Protein AF-A0A0D7AG22-F1 (afdb_monomer_lite)

pLDDT: mean 72.9, std 19.53, range [36.19, 94.88]

Secondary structure (DSSP, 8-state):
-PPPPTTTTSPPPPPPSTTSHHHHHHHHHHHHHHS-SS-EEEEEE-GGGTTS-GGG--EEEEEEE---S-HHHHHHHHHTSHHHHTT-S-SSS--------SS---

Organism: NCBI:txid1128425

Radius of gyration: 21.07 Å; chains: 1; bounding box: 54×28×64 Å

InterPro domains:
  IPR011008 Dimeric alpha-beta barrel [SSF54909] (57-93)

Foldseek 3Di:
DDDDDPPPPDDPDDPPPVPCVVVVVLVVVLQPVQAPPFKDKDFDFDPVCPPPDPVRTHGPGMDMDHDDPDLVVVVVSVCVRPCNVVVVDDPVPDDGDDDDDPDDDD

Sequence (106 aa):
MVAPSRWSRLPPPPPPRTRRSAAHFRSLFCLAFLARSTGVGGMMVTPETMMCEPTDRVPVGSTLIVEAASIEEVKEKIAEDVYWQSGVWDKEKMVILPIFLATQLP

Structure (mmCIF, N/CA/C/O backbone):
data_AF-A0A0D7AG22-F1
#
_entry.id   AF-A0A0D7AG22-F1
#
loop_
_atom_site.group_PDB
_atom_site.id
_atom_site.type_symbol
_atom_site.label_atom_id
_atom_site.label_alt_id
_atom_site.label_comp_id
_atom_site.label_asym_id
_atom_site.label_entity_id
_atom_site.label_seq_id
_atom_site.pdbx_PDB_ins_code
_atom_site.Cartn_x
_atom_site.Cartn_y
_atom_site.Cartn_z
_atom_site.occupancy
_atom_site.B_iso_or_equiv
_atom_site.auth_seq_id
_atom_site.auth_comp_id
_atom_site.auth_asym_id
_atom_site.auth_atom_id
_atom_site.pdbx_PDB_model_num
ATOM 1 N N . MET A 1 1 ? 42.784 14.683 -50.356 1.00 41.03 1 MET A N 1
ATOM 2 C CA . MET A 1 1 ? 41.345 14.969 -50.179 1.00 41.03 1 MET A CA 1
ATOM 3 C C . MET A 1 1 ? 40.681 13.644 -49.806 1.00 41.03 1 MET A C 1
ATOM 5 O O . MET A 1 1 ? 40.448 12.826 -50.681 1.00 41.03 1 MET A O 1
ATOM 9 N N . VAL A 1 2 ? 40.567 13.345 -48.507 1.00 47.91 2 VAL A N 1
ATOM 10 C CA . VAL A 1 2 ? 40.086 12.043 -48.000 1.00 47.91 2 VAL A CA 1
ATOM 11 C C . VAL A 1 2 ? 38.598 12.181 -47.692 1.00 47.91 2 VAL A C 1
ATOM 13 O O . VAL A 1 2 ? 38.213 13.072 -46.938 1.00 47.91 2 VAL A O 1
ATOM 16 N N . ALA A 1 3 ? 37.759 11.348 -48.308 1.00 45.88 3 ALA A N 1
ATOM 17 C CA . ALA A 1 3 ? 36.322 11.341 -48.053 1.00 45.88 3 ALA A CA 1
ATOM 18 C C . ALA A 1 3 ? 36.040 10.904 -46.599 1.00 45.88 3 ALA A C 1
ATOM 20 O O . ALA A 1 3 ? 36.635 9.922 -46.146 1.00 45.88 3 ALA A O 1
ATOM 21 N N . PRO A 1 4 ? 35.151 11.586 -45.854 1.00 45.34 4 PRO A N 1
ATOM 22 C CA . PRO A 1 4 ? 34.841 11.187 -44.491 1.00 45.34 4 PRO A CA 1
ATOM 23 C C . PRO A 1 4 ? 34.031 9.886 -44.489 1.00 45.34 4 PRO A C 1
ATOM 25 O O . PRO A 1 4 ? 33.112 9.681 -45.286 1.00 45.34 4 PRO A O 1
ATOM 28 N N . SER A 1 5 ? 34.419 8.986 -43.591 1.00 52.91 5 SER A N 1
ATOM 29 C CA . SER A 1 5 ? 33.857 7.653 -43.434 1.00 52.91 5 SER A CA 1
ATOM 30 C C . SER A 1 5 ? 32.376 7.701 -43.035 1.00 52.91 5 SER A C 1
ATOM 32 O O . SER A 1 5 ? 31.914 8.581 -42.314 1.00 52.91 5 SER A O 1
ATOM 34 N N . ARG A 1 6 ? 31.614 6.705 -43.504 1.00 48.28 6 ARG A N 1
ATOM 35 C CA . ARG A 1 6 ? 30.148 6.536 -43.381 1.00 48.28 6 ARG A CA 1
ATOM 36 C C . ARG A 1 6 ? 29.594 6.548 -41.938 1.00 48.28 6 ARG A C 1
ATOM 38 O O . ARG A 1 6 ? 28.384 6.478 -41.754 1.00 48.28 6 ARG A O 1
ATOM 45 N N . TRP A 1 7 ? 30.459 6.662 -40.934 1.00 44.12 7 TRP A N 1
ATOM 46 C CA . TRP A 1 7 ? 30.159 6.603 -39.503 1.00 44.12 7 TRP A CA 1
ATOM 47 C C . TRP A 1 7 ? 29.753 7.951 -38.883 1.00 44.12 7 TRP A C 1
ATOM 49 O O . TRP A 1 7 ? 29.294 7.981 -37.747 1.00 44.12 7 TRP A O 1
ATOM 59 N N . SER A 1 8 ? 29.833 9.063 -39.623 1.00 47.50 8 SER A N 1
ATOM 60 C CA . SER A 1 8 ? 29.480 10.411 -39.130 1.00 47.50 8 SER A CA 1
ATOM 61 C C . SER A 1 8 ? 27.970 10.718 -39.080 1.00 47.50 8 SER A C 1
ATOM 63 O O . SER A 1 8 ? 27.593 11.865 -38.859 1.00 47.50 8 SER A O 1
ATOM 65 N N . ARG A 1 9 ? 27.094 9.732 -39.331 1.00 50.72 9 ARG A N 1
ATOM 66 C CA . ARG A 1 9 ? 25.623 9.894 -39.374 1.00 50.72 9 ARG A CA 1
ATOM 67 C C . ARG A 1 9 ? 24.868 8.953 -38.433 1.00 50.72 9 ARG A C 1
ATOM 69 O O . ARG A 1 9 ? 23.732 8.586 -38.721 1.00 50.72 9 ARG A O 1
ATOM 76 N N . LEU A 1 10 ? 25.475 8.523 -37.333 1.00 50.38 10 LEU A N 1
ATOM 77 C CA . LEU A 1 10 ? 24.666 7.945 -36.264 1.00 50.38 10 LEU A CA 1
ATOM 78 C C . LEU A 1 10 ? 24.000 9.102 -35.506 1.00 50.38 10 LEU A C 1
ATOM 80 O O . LEU A 1 10 ? 24.692 10.072 -35.185 1.00 50.38 10 LEU A O 1
ATOM 84 N N . PRO A 1 11 ? 22.675 9.055 -35.261 1.00 51.97 11 PRO A N 1
ATOM 85 C CA . PRO A 1 11 ? 22.049 10.022 -34.372 1.00 51.97 11 PRO A CA 1
ATOM 86 C C . PRO A 1 11 ? 22.779 9.980 -33.022 1.00 51.97 11 PRO A C 1
ATOM 88 O O . PRO A 1 11 ? 23.266 8.910 -32.636 1.00 51.97 11 PRO A O 1
ATOM 91 N N . PRO A 1 12 ? 22.897 11.120 -32.317 1.00 60.69 12 PRO A N 1
ATOM 92 C CA . PRO A 1 12 ? 23.536 11.131 -31.009 1.00 60.69 12 PRO A CA 1
ATOM 93 C C . PRO A 1 12 ? 22.893 10.053 -30.125 1.00 60.69 12 PRO A C 1
ATOM 95 O O . PRO A 1 12 ? 21.679 9.832 -30.240 1.00 60.69 12 PRO A O 1
ATOM 98 N N . PRO A 1 13 ? 23.672 9.364 -29.267 1.00 55.59 13 PRO A N 1
ATOM 99 C CA . PRO A 1 13 ? 23.091 8.432 -28.314 1.00 55.59 13 PRO A CA 1
ATOM 100 C C . PRO A 1 13 ? 21.976 9.160 -27.554 1.00 55.59 13 PRO A C 1
ATOM 102 O O . PRO A 1 13 ? 22.125 10.356 -27.268 1.00 55.59 13 PRO A O 1
ATOM 105 N N . PRO A 1 14 ? 20.843 8.489 -27.265 1.00 52.00 14 PRO A N 1
ATOM 106 C CA . PRO A 1 14 ? 19.780 9.118 -26.501 1.00 52.00 14 PRO A CA 1
ATOM 107 C C . PRO A 1 14 ? 20.396 9.714 -25.230 1.00 52.00 14 PRO A C 1
ATOM 109 O O . PRO A 1 14 ? 21.300 9.093 -24.656 1.00 52.00 14 PRO A O 1
ATOM 112 N N . PRO A 1 15 ? 19.961 10.914 -24.802 1.00 48.31 15 PRO A N 1
ATOM 113 C CA . PRO A 1 15 ? 20.491 11.514 -23.588 1.00 48.31 15 PRO A CA 1
ATOM 114 C C . PRO A 1 15 ? 20.416 10.481 -22.457 1.00 48.31 15 PRO A C 1
ATOM 116 O O . PRO A 1 15 ? 19.452 9.699 -22.431 1.00 48.31 15 PRO A O 1
ATOM 119 N N . PRO A 1 16 ? 21.402 10.444 -21.536 1.00 46.59 16 PRO A N 1
ATOM 120 C CA . PRO A 1 16 ? 21.326 9.563 -20.383 1.00 46.59 16 PRO A CA 1
ATOM 121 C C . PRO A 1 16 ? 19.939 9.722 -19.765 1.00 46.59 16 PRO A C 1
ATOM 123 O O . PRO A 1 16 ? 19.399 10.830 -19.697 1.00 46.59 16 PRO A O 1
ATOM 126 N N . ARG A 1 17 ? 19.320 8.598 -19.400 1.00 49.00 17 ARG A N 1
ATOM 127 C CA . ARG A 1 17 ? 17.932 8.488 -18.922 1.00 49.00 17 ARG A CA 1
ATOM 128 C C . ARG A 1 17 ? 17.740 9.161 -17.543 1.00 49.00 17 ARG A C 1
ATOM 130 O O . ARG A 1 17 ? 17.000 8.680 -16.702 1.00 49.00 17 ARG A O 1
ATOM 137 N N . THR A 1 18 ? 18.382 10.295 -17.288 1.00 40.66 18 THR A N 1
ATOM 138 C CA . THR A 1 18 ? 18.457 11.029 -16.019 1.00 40.66 18 THR A CA 1
ATOM 139 C C . THR A 1 18 ? 17.331 12.048 -15.828 1.00 40.66 18 THR A C 1
ATOM 141 O O . THR A 1 18 ? 17.371 12.845 -14.899 1.00 40.66 18 THR A O 1
ATOM 144 N N . ARG A 1 19 ? 16.272 12.006 -16.652 1.00 36.19 19 ARG A N 1
ATOM 145 C CA . ARG A 1 19 ? 15.032 12.786 -16.436 1.00 36.19 19 ARG A CA 1
ATOM 146 C C . ARG A 1 19 ? 13.835 11.977 -15.929 1.00 36.19 19 ARG A C 1
ATOM 148 O O . ARG A 1 19 ? 12.771 12.549 -15.724 1.00 36.19 19 ARG A O 1
ATOM 155 N N . ARG A 1 20 ? 13.996 10.671 -15.680 1.00 38.78 20 ARG A N 1
ATOM 156 C CA . ARG A 1 20 ? 12.993 9.838 -14.978 1.00 38.78 20 ARG A CA 1
ATOM 157 C C . ARG A 1 20 ? 13.431 9.389 -13.579 1.00 38.78 20 ARG A C 1
ATOM 159 O O . ARG A 1 20 ? 12.665 8.738 -12.882 1.00 38.78 20 ARG A O 1
ATOM 166 N N . SER A 1 21 ? 14.609 9.804 -13.126 1.00 39.84 21 SER A N 1
ATOM 167 C CA . SER A 1 21 ? 15.109 9.574 -11.763 1.00 39.84 21 SER A CA 1
ATOM 168 C C . SER A 1 21 ? 14.349 10.383 -10.698 1.00 39.84 21 SER A C 1
ATOM 170 O O . SER A 1 21 ? 14.239 9.942 -9.560 1.00 39.84 21 SER A O 1
ATOM 172 N N . ALA A 1 22 ? 13.728 11.514 -11.061 1.00 37.94 22 ALA A N 1
ATOM 173 C CA . ALA A 1 22 ? 12.907 12.300 -10.132 1.00 37.94 22 ALA A CA 1
ATOM 174 C C . ALA A 1 22 ? 11.548 11.649 -9.807 1.00 37.94 22 ALA A C 1
ATOM 176 O O . ALA A 1 22 ? 11.008 11.864 -8.727 1.00 37.94 22 ALA A O 1
ATOM 177 N N . ALA A 1 23 ? 10.996 10.834 -10.714 1.00 44.94 23 ALA A N 1
ATOM 178 C CA . ALA A 1 23 ? 9.773 10.074 -10.444 1.00 44.94 23 ALA A CA 1
ATOM 179 C C . ALA A 1 23 ? 10.054 8.882 -9.513 1.00 44.94 23 ALA A C 1
ATOM 181 O O . ALA A 1 23 ? 9.262 8.609 -8.616 1.00 44.94 23 ALA A O 1
ATOM 182 N N . HIS A 1 24 ? 11.221 8.246 -9.677 1.00 41.94 24 HIS A N 1
ATOM 183 C CA . HIS A 1 24 ? 11.673 7.118 -8.860 1.00 41.94 24 HIS A CA 1
ATOM 184 C C . HIS A 1 24 ? 11.880 7.515 -7.384 1.00 41.94 24 HIS A C 1
ATOM 186 O O . HIS A 1 24 ? 11.494 6.776 -6.487 1.00 41.94 24 HIS A O 1
ATOM 192 N N . PHE A 1 25 ? 12.381 8.730 -7.117 1.00 40.19 25 PHE A N 1
ATOM 193 C CA . PHE A 1 25 ? 12.537 9.252 -5.749 1.00 40.19 25 PHE A CA 1
ATOM 194 C C . PHE A 1 25 ? 11.239 9.815 -5.138 1.00 40.19 25 PHE A C 1
ATOM 196 O O . PHE A 1 25 ? 11.122 9.920 -3.920 1.00 40.19 25 PHE A O 1
ATOM 203 N N . ARG A 1 26 ? 10.234 10.153 -5.959 1.00 46.78 26 ARG A N 1
ATOM 204 C CA . ARG A 1 26 ? 8.927 10.642 -5.480 1.00 46.78 26 ARG A CA 1
ATOM 205 C C . ARG A 1 26 ? 8.027 9.527 -4.945 1.00 46.78 26 ARG A C 1
ATOM 207 O O . ARG A 1 26 ? 7.209 9.801 -4.075 1.00 46.78 26 ARG A O 1
ATOM 214 N N . SER A 1 27 ? 8.226 8.280 -5.381 1.00 45.44 27 SER A N 1
ATOM 215 C CA . SER A 1 27 ? 7.444 7.133 -4.890 1.00 45.44 27 SER A CA 1
ATOM 216 C C . SER A 1 27 ? 7.741 6.813 -3.427 1.00 45.44 27 SER A C 1
ATOM 218 O O . SER A 1 27 ? 6.845 6.417 -2.689 1.00 45.44 27 SER A O 1
ATOM 220 N N . LEU A 1 28 ? 8.982 7.043 -2.991 1.00 49.78 28 LEU A N 1
ATOM 221 C CA . LEU A 1 28 ? 9.392 6.904 -1.592 1.00 49.78 28 LEU A CA 1
ATOM 222 C C . LEU A 1 28 ? 8.760 7.976 -0.687 1.00 49.78 28 LEU A C 1
ATOM 224 O O . LEU A 1 28 ? 8.593 7.746 0.506 1.00 49.78 28 LEU A O 1
ATOM 228 N N . PHE A 1 29 ? 8.369 9.126 -1.248 1.00 46.59 29 PHE A N 1
ATOM 229 C CA . PHE A 1 29 ? 7.811 10.242 -0.482 1.00 46.59 29 PHE A CA 1
ATOM 230 C C . PHE A 1 29 ? 6.340 10.018 -0.090 1.00 46.59 29 PHE A C 1
ATOM 232 O O . PHE A 1 29 ? 5.958 10.368 1.019 1.00 46.59 29 PHE A O 1
ATOM 239 N N . CYS A 1 30 ? 5.542 9.359 -0.940 1.00 50.31 30 CYS A N 1
ATOM 240 C CA . CYS A 1 30 ? 4.186 8.886 -0.602 1.00 50.31 30 CYS A CA 1
ATOM 241 C C . CYS A 1 30 ? 4.220 7.882 0.570 1.00 50.31 30 CYS A C 1
ATOM 243 O O . CYS A 1 30 ? 3.511 8.032 1.566 1.00 50.31 30 CYS A O 1
ATOM 2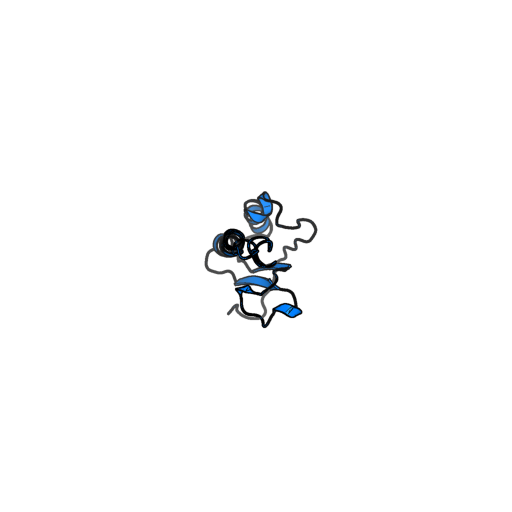45 N N . LEU A 1 31 ? 5.133 6.907 0.480 1.00 52.97 31 LEU A N 1
ATOM 246 C CA . LEU A 1 31 ? 5.374 5.888 1.505 1.00 52.97 31 LEU A CA 1
ATOM 247 C C . LEU A 1 31 ? 5.749 6.499 2.860 1.00 52.97 31 LEU A C 1
ATOM 249 O O . LEU A 1 31 ? 5.176 6.128 3.880 1.00 52.97 31 LEU A O 1
ATOM 253 N N . ALA A 1 32 ? 6.672 7.461 2.863 1.00 52.66 32 ALA A N 1
ATOM 254 C CA . ALA A 1 32 ? 7.140 8.112 4.084 1.00 52.66 32 ALA A CA 1
ATOM 255 C C . ALA A 1 32 ? 6.123 9.094 4.695 1.00 52.66 32 ALA A C 1
ATOM 257 O O . ALA A 1 32 ? 6.187 9.361 5.892 1.00 52.66 32 ALA A O 1
ATOM 258 N N . PHE A 1 33 ? 5.203 9.647 3.896 1.00 49.09 33 PHE A N 1
ATOM 259 C CA . PHE A 1 33 ? 4.230 10.637 4.365 1.00 49.09 33 PHE A CA 1
ATOM 260 C C . PHE A 1 33 ? 2.969 9.993 4.964 1.00 49.09 33 PHE A C 1
ATOM 262 O O . PHE A 1 33 ? 2.453 10.478 5.970 1.00 49.09 33 PHE A O 1
ATOM 269 N N . LEU A 1 34 ? 2.500 8.874 4.397 1.00 51.75 34 LEU A N 1
ATOM 270 C CA . LEU A 1 34 ? 1.351 8.125 4.929 1.00 51.75 34 LEU A CA 1
ATOM 271 C C . LEU A 1 34 ? 1.728 7.258 6.135 1.00 51.75 34 LEU A C 1
ATOM 273 O O . LEU A 1 34 ? 0.963 7.166 7.098 1.00 51.75 34 LEU A O 1
ATOM 277 N N . ALA A 1 35 ? 2.918 6.654 6.116 1.00 52.31 35 ALA A N 1
ATOM 278 C CA . ALA A 1 35 ? 3.462 5.945 7.261 1.00 52.31 35 ALA A CA 1
ATOM 279 C C . ALA A 1 35 ? 4.047 6.965 8.239 1.00 52.31 35 ALA A C 1
ATOM 281 O O . ALA A 1 35 ? 5.243 7.248 8.239 1.00 52.31 35 ALA A O 1
ATOM 282 N N . ARG A 1 36 ? 3.203 7.527 9.104 1.00 51.72 36 ARG A N 1
ATOM 283 C CA . ARG A 1 36 ? 3.662 8.247 10.292 1.00 51.72 36 ARG A CA 1
ATOM 284 C C . ARG A 1 36 ? 4.421 7.251 11.187 1.00 51.72 36 ARG A C 1
ATOM 286 O O . ARG A 1 36 ? 3.847 6.636 12.070 1.00 51.72 36 ARG A O 1
ATOM 293 N N . SER A 1 37 ? 5.704 7.038 10.899 1.00 52.81 37 SER A N 1
ATOM 294 C CA . SER A 1 37 ? 6.705 6.234 11.626 1.00 52.81 37 SER A CA 1
ATOM 295 C C . SER A 1 37 ? 6.427 4.748 11.940 1.00 52.81 37 SER A C 1
ATOM 297 O O . SER A 1 37 ? 7.365 4.085 12.368 1.00 52.81 37 SER A O 1
ATOM 299 N N . THR A 1 38 ? 5.227 4.191 11.731 1.00 52.41 38 THR A N 1
ATOM 300 C CA . THR A 1 38 ? 4.890 2.808 12.162 1.00 52.41 38 THR A CA 1
ATOM 301 C C . THR A 1 38 ? 4.365 1.882 11.057 1.00 52.41 38 THR A C 1
ATOM 303 O O . THR A 1 38 ? 3.981 0.749 11.335 1.00 52.41 38 THR A O 1
ATOM 306 N N . GLY A 1 39 ? 4.345 2.332 9.800 1.00 64.69 39 GLY A N 1
ATOM 307 C CA . GLY A 1 39 ? 3.820 1.545 8.680 1.00 64.69 39 GLY A CA 1
ATOM 308 C C . GLY A 1 39 ? 4.887 0.768 7.907 1.00 64.69 39 GLY A C 1
ATOM 309 O O . GLY A 1 39 ? 5.995 1.263 7.703 1.00 64.69 39 GLY A O 1
ATOM 310 N N . VAL A 1 40 ? 4.528 -0.418 7.409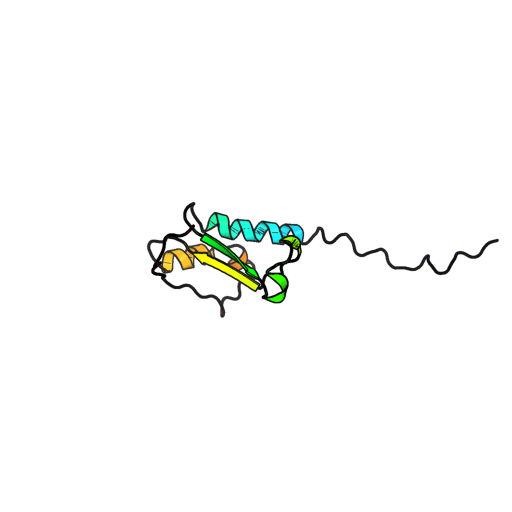 1.00 81.69 40 VAL A N 1
ATOM 311 C CA . VAL A 1 40 ? 5.312 -1.137 6.392 1.00 81.69 40 VAL A CA 1
ATOM 312 C C . VAL A 1 40 ? 4.780 -0.762 5.025 1.00 81.69 40 VAL A C 1
ATOM 314 O O . VAL A 1 40 ? 3.573 -0.762 4.792 1.00 81.69 40 VAL A O 1
ATOM 317 N N . GLY A 1 41 ? 5.672 -0.498 4.082 1.00 83.50 41 GLY A N 1
ATOM 318 C CA . GLY A 1 41 ? 5.255 -0.324 2.709 1.00 83.50 41 GLY A CA 1
ATOM 319 C C . GLY A 1 41 ? 6.350 -0.634 1.713 1.00 83.50 41 GLY A C 1
ATOM 320 O O . GLY A 1 41 ? 7.536 -0.657 2.040 1.00 83.50 41 GLY A O 1
ATOM 321 N N . GLY A 1 42 ? 5.934 -0.903 0.483 1.00 84.56 42 GLY A N 1
ATOM 322 C CA . GLY A 1 42 ? 6.844 -1.333 -0.561 1.00 84.56 42 GLY A CA 1
ATOM 323 C C . GLY A 1 42 ? 6.285 -1.157 -1.960 1.00 84.56 42 GLY A C 1
ATOM 324 O O . GLY A 1 42 ? 5.088 -0.958 -2.172 1.00 84.56 42 GLY A O 1
ATOM 325 N N . MET A 1 43 ? 7.200 -1.243 -2.918 1.00 86.12 43 MET A N 1
ATOM 326 C CA . MET A 1 43 ? 6.907 -1.267 -4.342 1.00 86.12 43 MET A CA 1
ATOM 327 C C . MET A 1 43 ? 6.647 -2.710 -4.771 1.00 86.12 43 MET A C 1
ATOM 329 O O . MET A 1 43 ? 7.501 -3.578 -4.589 1.00 86.12 43 MET A O 1
ATOM 333 N N . MET A 1 44 ? 5.484 -2.956 -5.362 1.00 88.88 44 MET A N 1
ATOM 334 C CA . MET A 1 44 ? 5.202 -4.207 -6.054 1.00 88.88 44 MET A CA 1
ATOM 335 C C . MET A 1 44 ? 5.899 -4.181 -7.411 1.00 88.88 44 MET A C 1
ATOM 337 O O . MET A 1 44 ? 5.847 -3.178 -8.128 1.00 88.88 44 MET A O 1
ATOM 341 N N . VAL A 1 45 ? 6.539 -5.287 -7.770 1.00 90.44 45 VAL A N 1
ATOM 342 C CA . VAL A 1 45 ? 7.310 -5.426 -9.010 1.00 90.44 45 VAL A CA 1
ATOM 343 C C . VAL A 1 45 ? 6.816 -6.621 -9.808 1.00 90.44 45 VAL A C 1
ATOM 345 O O . VAL A 1 45 ? 6.147 -7.500 -9.261 1.00 90.44 45 VAL A O 1
ATOM 348 N N . THR A 1 46 ? 7.124 -6.658 -11.102 1.00 90.69 46 THR A N 1
ATOM 349 C CA . THR A 1 46 ? 6.782 -7.831 -11.907 1.00 90.69 46 THR A CA 1
ATOM 350 C C . THR A 1 46 ? 7.610 -9.054 -11.475 1.00 90.69 46 THR A C 1
ATOM 352 O O . THR A 1 46 ? 8.755 -8.890 -11.031 1.00 90.69 46 THR A O 1
ATOM 355 N N . PRO A 1 47 ? 7.088 -10.287 -11.624 1.00 93.38 47 PRO A N 1
ATOM 356 C CA . PRO A 1 47 ? 7.819 -11.501 -11.253 1.00 93.38 47 PRO A CA 1
ATOM 357 C C . PRO A 1 47 ? 9.181 -11.636 -11.946 1.00 93.38 47 PRO A C 1
ATOM 359 O O . PRO A 1 47 ? 10.134 -12.133 -11.353 1.00 93.38 47 PRO A O 1
ATOM 362 N N . GLU A 1 48 ? 9.303 -11.149 -13.182 1.00 94.75 48 GLU A N 1
ATOM 363 C CA . GLU A 1 48 ? 10.527 -11.243 -13.985 1.00 94.75 48 GLU A CA 1
ATOM 364 C C . GLU A 1 48 ? 11.652 -10.364 -13.434 1.00 94.75 48 GLU A C 1
ATOM 366 O O . GLU A 1 48 ? 12.823 -10.630 -13.694 1.00 94.75 48 GLU A O 1
ATOM 371 N N . THR A 1 49 ? 11.307 -9.318 -12.678 1.00 90.44 49 THR A N 1
ATOM 372 C CA . THR A 1 49 ? 12.271 -8.320 -12.199 1.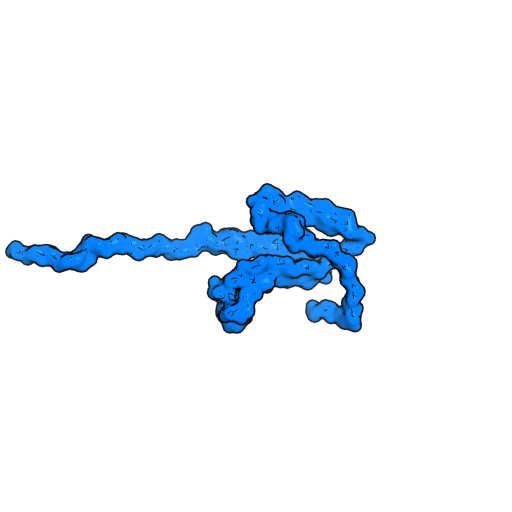00 90.44 49 THR A CA 1
ATOM 373 C C . THR A 1 49 ? 12.489 -8.356 -10.689 1.00 90.44 49 THR A C 1
ATOM 375 O O . THR A 1 49 ? 13.236 -7.539 -10.157 1.00 90.44 49 THR A O 1
ATOM 378 N N . MET A 1 50 ? 11.904 -9.328 -9.977 1.00 89.44 50 MET A N 1
ATOM 379 C CA . MET A 1 50 ? 11.973 -9.399 -8.511 1.00 89.44 50 MET A CA 1
ATOM 380 C C . MET A 1 50 ? 13.403 -9.543 -7.960 1.00 89.44 50 MET A C 1
ATOM 382 O O . MET A 1 50 ? 13.715 -8.978 -6.913 1.00 89.44 50 MET A O 1
ATOM 386 N N . MET A 1 51 ? 14.275 -10.257 -8.682 1.00 91.50 51 MET A N 1
ATOM 387 C CA . MET A 1 51 ? 15.673 -10.494 -8.288 1.00 91.50 51 MET A CA 1
ATOM 388 C C . MET A 1 51 ? 16.652 -9.498 -8.920 1.00 91.50 51 MET A C 1
ATOM 390 O O . MET A 1 51 ? 17.852 -9.586 -8.675 1.00 91.50 51 MET A O 1
ATOM 394 N N . CYS A 1 52 ? 16.164 -8.570 -9.747 1.00 89.56 52 CYS A N 1
ATOM 395 C CA . CYS A 1 52 ? 17.007 -7.553 -10.358 1.00 89.56 52 CYS A CA 1
ATOM 396 C C . CYS A 1 52 ? 17.457 -6.515 -9.324 1.00 89.56 52 CYS A C 1
ATOM 398 O O . CYS A 1 52 ? 16.807 -6.294 -8.287 1.00 89.56 52 CYS A O 1
ATOM 400 N N . GLU A 1 53 ? 18.550 -5.832 -9.660 1.00 87.50 53 GLU A N 1
ATOM 401 C CA . GLU A 1 53 ? 19.002 -4.650 -8.937 1.00 87.50 53 GLU A CA 1
ATOM 402 C C . GLU A 1 53 ? 17.866 -3.619 -8.838 1.00 87.50 53 GLU A C 1
ATOM 404 O O . GLU A 1 53 ? 17.064 -3.503 -9.771 1.00 87.50 53 GLU A O 1
ATOM 409 N N . PRO A 1 54 ? 17.763 -2.851 -7.736 1.00 80.94 54 PRO A N 1
ATOM 410 C CA . PRO A 1 54 ? 16.645 -1.935 -7.503 1.00 80.94 54 PRO A CA 1
ATOM 411 C C . PRO A 1 54 ? 16.342 -0.980 -8.666 1.00 80.94 54 PRO A C 1
ATOM 413 O O . PRO A 1 54 ? 15.181 -0.652 -8.903 1.00 80.94 54 PRO A O 1
ATOM 416 N N . THR A 1 55 ? 17.368 -0.565 -9.412 1.00 83.31 55 THR A N 1
ATOM 417 C CA . THR A 1 55 ? 17.251 0.334 -10.570 1.00 83.31 55 THR A CA 1
ATOM 418 C C . THR A 1 55 ? 16.600 -0.302 -11.793 1.00 83.31 55 THR A C 1
ATOM 420 O O . THR A 1 55 ? 16.053 0.422 -12.624 1.00 83.31 55 THR A O 1
ATOM 423 N N . ASP A 1 56 ? 16.647 -1.630 -11.897 1.00 86.38 56 ASP A N 1
ATOM 424 C CA . ASP A 1 56 ? 16.151 -2.398 -13.043 1.00 86.38 56 ASP A CA 1
ATOM 425 C C . ASP A 1 56 ? 14.791 -3.055 -12.767 1.00 86.38 56 ASP A C 1
ATOM 427 O O . ASP A 1 56 ? 14.198 -3.675 -13.653 1.00 86.38 56 ASP A O 1
ATOM 431 N N . ARG A 1 57 ? 14.261 -2.900 -11.549 1.00 84.94 57 ARG A N 1
ATOM 432 C CA . ARG A 1 57 ? 12.933 -3.399 -11.184 1.00 84.94 57 ARG A CA 1
ATOM 433 C C . ARG A 1 57 ? 11.840 -2.628 -11.907 1.00 84.94 57 ARG A C 1
ATOM 435 O O . ARG A 1 57 ? 11.848 -1.396 -11.947 1.00 84.94 57 ARG A O 1
ATOM 442 N N . VAL A 1 58 ? 10.851 -3.353 -12.422 1.00 86.12 58 VAL A N 1
ATOM 443 C CA . VAL A 1 58 ? 9.692 -2.753 -13.088 1.00 86.12 58 VAL A CA 1
ATOM 444 C C . VAL A 1 58 ? 8.543 -2.636 -12.082 1.00 86.12 58 VAL A C 1
ATOM 446 O O . VAL A 1 58 ? 8.013 -3.666 -11.662 1.00 86.12 58 VAL A O 1
ATOM 449 N N . PRO A 1 59 ? 8.143 -1.413 -11.678 1.00 85.44 59 PRO A N 1
ATOM 450 C CA . PRO A 1 59 ? 7.047 -1.216 -10.736 1.00 85.44 59 PRO A CA 1
ATOM 451 C C . PRO A 1 59 ? 5.693 -1.531 -11.373 1.00 85.44 59 PRO A C 1
ATOM 453 O O . PRO A 1 59 ? 5.401 -1.066 -12.475 1.00 85.44 59 PRO A O 1
ATOM 456 N N . VAL A 1 60 ? 4.839 -2.245 -10.639 1.00 89.38 60 VAL A N 1
ATOM 457 C CA . VAL A 1 60 ? 3.425 -2.474 -10.999 1.00 89.38 60 VAL A CA 1
ATOM 458 C C . VAL A 1 60 ? 2.443 -1.845 -10.013 1.00 89.38 60 VAL A C 1
ATOM 460 O O . VAL A 1 60 ? 1.260 -1.733 -10.316 1.00 89.38 60 VAL A O 1
ATOM 463 N N . GLY A 1 61 ? 2.917 -1.408 -8.846 1.00 85.38 61 GLY A N 1
ATOM 464 C CA . GLY A 1 61 ? 2.101 -0.721 -7.853 1.00 85.38 61 GLY A CA 1
ATOM 465 C C . GLY A 1 61 ? 2.826 -0.567 -6.522 1.00 85.38 61 GLY A C 1
ATOM 466 O O . GLY A 1 61 ? 4.029 -0.813 -6.428 1.00 85.38 61 GLY A O 1
ATOM 467 N N . SER A 1 62 ? 2.073 -0.195 -5.491 1.00 85.56 62 SER A N 1
ATOM 468 C CA . SER A 1 62 ? 2.573 -0.038 -4.126 1.00 85.56 62 SER A CA 1
ATOM 469 C C . SER A 1 62 ? 1.635 -0.719 -3.138 1.00 85.56 62 SER A C 1
ATOM 471 O O . SER A 1 62 ? 0.427 -0.779 -3.360 1.00 85.56 62 SER A O 1
ATOM 473 N N . THR A 1 63 ? 2.192 -1.195 -2.031 1.00 88.25 63 THR A N 1
ATOM 474 C CA . THR A 1 63 ? 1.433 -1.727 -0.897 1.00 88.25 63 THR A CA 1
ATOM 475 C C . THR A 1 63 ? 1.833 -0.975 0.358 1.00 88.25 63 THR A C 1
ATOM 477 O O . THR A 1 63 ? 3.014 -0.700 0.570 1.00 88.25 63 THR A O 1
ATOM 480 N N . LEU A 1 64 ? 0.838 -0.644 1.175 1.00 86.88 64 LEU A N 1
ATOM 481 C CA . LEU A 1 64 ? 0.988 0.075 2.431 1.00 86.88 64 LEU A CA 1
ATOM 482 C C . LEU A 1 64 ? 0.184 -0.657 3.506 1.00 86.88 64 LEU A C 1
ATOM 484 O O . L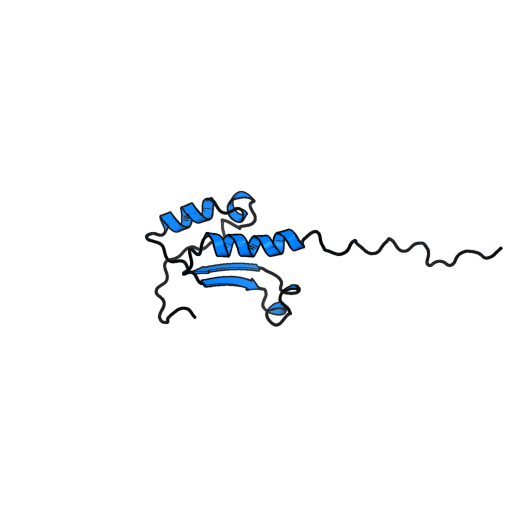EU A 1 64 ? -0.983 -0.980 3.296 1.00 86.88 64 LEU A O 1
ATOM 488 N N . ILE A 1 65 ? 0.810 -0.885 4.653 1.00 87.88 65 ILE A N 1
ATOM 489 C CA . ILE A 1 65 ? 0.170 -1.289 5.900 1.00 87.88 65 ILE A CA 1
ATOM 490 C C . ILE A 1 65 ? 0.374 -0.121 6.854 1.00 87.88 65 ILE A C 1
ATOM 492 O O . ILE A 1 65 ? 1.508 0.213 7.195 1.00 87.88 65 ILE A O 1
ATOM 496 N N . VAL A 1 66 ? -0.721 0.523 7.242 1.00 85.50 66 VAL A N 1
ATOM 497 C CA . VAL A 1 66 ? -0.705 1.723 8.080 1.00 85.50 66 VAL A CA 1
ATOM 498 C C . VAL A 1 66 ? -1.643 1.547 9.260 1.00 85.50 66 VAL A C 1
ATOM 500 O O . VAL A 1 66 ? -2.695 0.919 9.144 1.00 85.50 66 VAL A O 1
ATOM 503 N N . GLU A 1 67 ? -1.256 2.120 10.391 1.00 86.25 67 GLU A N 1
ATOM 504 C CA . GLU A 1 67 ? -2.131 2.260 11.544 1.00 86.25 67 GLU A CA 1
ATOM 505 C C . GLU A 1 67 ? -3.006 3.505 11.362 1.00 86.25 67 GLU A C 1
ATOM 507 O O . GLU A 1 67 ? -2.513 4.588 11.033 1.00 86.25 67 GLU A O 1
ATOM 512 N N . ALA A 1 68 ? -4.313 3.340 11.541 1.00 87.25 68 ALA A N 1
ATOM 513 C CA . ALA A 1 68 ? -5.296 4.409 11.434 1.00 87.25 68 ALA A CA 1
ATOM 514 C C . ALA A 1 68 ? -6.500 4.101 12.328 1.00 87.25 68 ALA A C 1
ATOM 516 O O . ALA A 1 68 ? -6.780 2.936 12.622 1.00 87.25 68 ALA A O 1
ATOM 517 N N . ALA A 1 69 ? -7.223 5.141 12.741 1.00 89.12 69 ALA A N 1
ATOM 518 C CA . ALA A 1 69 ? -8.406 4.989 13.584 1.00 89.12 69 ALA A CA 1
ATOM 519 C C . ALA A 1 69 ? -9.625 4.484 12.794 1.00 89.12 69 ALA A C 1
ATOM 521 O O . ALA A 1 69 ? -10.518 3.858 13.367 1.00 89.12 69 ALA A O 1
ATOM 522 N N . SER A 1 70 ? -9.676 4.750 11.485 1.00 91.69 70 SER A N 1
ATOM 523 C CA . SER A 1 70 ? -10.764 4.327 10.601 1.00 91.69 70 SER A CA 1
ATOM 524 C C . SER A 1 70 ? -10.317 4.180 9.143 1.00 91.69 70 SER A C 1
ATOM 526 O O . SER A 1 70 ? -9.245 4.641 8.745 1.00 91.69 70 SER A O 1
ATOM 528 N N . ILE A 1 71 ? -11.156 3.544 8.319 1.00 91.94 71 ILE A N 1
ATOM 529 C CA . ILE A 1 71 ? -10.900 3.427 6.876 1.00 91.94 71 ILE A CA 1
ATOM 530 C C . ILE A 1 71 ? -11.113 4.766 6.153 1.00 91.94 71 ILE A C 1
ATOM 532 O O . ILE A 1 71 ? -10.476 5.029 5.133 1.00 91.94 71 ILE A O 1
ATOM 536 N N . GLU A 1 72 ? -11.990 5.619 6.677 1.00 93.56 72 GLU A N 1
ATOM 537 C CA . GLU A 1 72 ? -12.258 6.964 6.168 1.00 93.56 72 GLU A CA 1
ATOM 538 C C . GLU A 1 72 ? -11.012 7.843 6.282 1.00 93.56 72 GLU A C 1
ATOM 540 O O . GLU A 1 72 ? -10.620 8.456 5.292 1.00 93.56 72 GLU A O 1
ATOM 545 N N . GLU A 1 73 ? -10.323 7.807 7.429 1.00 89.38 73 GLU A N 1
ATOM 546 C CA . GLU A 1 73 ? -9.066 8.538 7.637 1.00 89.38 73 GLU A CA 1
ATOM 547 C C . GLU A 1 73 ? -8.014 8.148 6.586 1.00 89.38 73 GLU A C 1
ATOM 549 O O . GLU A 1 73 ? -7.324 8.995 6.018 1.00 89.38 73 GLU A O 1
ATOM 554 N N . VAL A 1 74 ? -7.906 6.849 6.290 1.00 88.88 74 VAL A N 1
ATOM 555 C CA . VAL A 1 74 ? -6.968 6.334 5.285 1.00 88.88 74 VAL A CA 1
ATOM 556 C C . VAL A 1 74 ? -7.333 6.833 3.885 1.00 88.88 74 VAL A C 1
ATOM 558 O O . VAL A 1 74 ? -6.448 7.244 3.135 1.00 88.88 74 VAL A O 1
ATOM 561 N N . LYS A 1 75 ? -8.623 6.832 3.532 1.00 90.06 75 LYS A N 1
ATOM 562 C CA . LYS A 1 75 ? -9.115 7.321 2.233 1.00 90.06 75 LYS A CA 1
ATOM 563 C C . LYS A 1 75 ? -8.873 8.817 2.047 1.00 90.06 75 LYS A C 1
ATOM 565 O O . LYS A 1 75 ? -8.464 9.219 0.960 1.00 90.06 75 LYS A O 1
ATOM 570 N N . GLU A 1 76 ? -9.104 9.622 3.081 1.00 89.62 76 GLU A N 1
ATOM 571 C CA . GLU A 1 76 ? -8.858 11.068 3.050 1.00 89.62 76 GLU A CA 1
ATOM 572 C C . GLU A 1 76 ? -7.374 11.367 2.831 1.00 89.62 76 GLU A C 1
ATOM 574 O O . GLU A 1 76 ? -7.023 12.080 1.892 1.00 89.62 76 GLU A O 1
ATOM 579 N N . LYS A 1 77 ? -6.489 10.724 3.602 1.00 84.00 77 LYS A N 1
ATOM 580 C CA . LYS A 1 77 ? -5.035 10.880 3.435 1.00 84.00 77 LYS A CA 1
ATOM 581 C C . LYS A 1 77 ? -4.550 10.447 2.053 1.00 84.00 77 LYS A C 1
ATOM 583 O O . LYS A 1 77 ? -3.688 11.086 1.460 1.00 84.00 77 LYS A O 1
ATOM 588 N N . ILE A 1 78 ? -5.112 9.367 1.521 1.00 85.56 78 ILE A N 1
ATOM 589 C CA . ILE A 1 78 ? -4.827 8.901 0.162 1.00 85.56 78 ILE A CA 1
ATOM 590 C C . ILE A 1 78 ? -5.270 9.922 -0.888 1.00 85.56 78 ILE A C 1
ATOM 592 O O . ILE A 1 78 ? -4.573 10.112 -1.881 1.00 85.56 78 ILE A O 1
ATOM 596 N N . ALA A 1 79 ? -6.403 10.595 -0.684 1.00 85.88 79 ALA A N 1
ATOM 597 C CA . ALA A 1 79 ? -6.892 11.600 -1.620 1.00 85.88 79 ALA A CA 1
ATOM 598 C C . ALA A 1 79 ? -5.992 12.850 -1.683 1.00 85.88 79 ALA A C 1
ATOM 600 O O . ALA A 1 79 ? -5.949 13.545 -2.704 1.00 85.88 79 ALA A O 1
ATOM 601 N N . GLU A 1 80 ? -5.247 13.122 -0.612 1.00 83.88 80 GLU A N 1
ATOM 602 C CA . GLU A 1 80 ? -4.231 14.175 -0.552 1.00 83.88 80 GLU A CA 1
ATOM 603 C C . GLU A 1 80 ? -2.916 13.782 -1.246 1.00 83.88 80 GLU A C 1
ATOM 605 O O . GLU A 1 80 ? -2.077 14.646 -1.512 1.00 83.88 80 GLU A O 1
ATOM 610 N N . ASP A 1 81 ? -2.733 12.504 -1.587 1.00 78.31 81 ASP A N 1
ATOM 611 C CA . ASP A 1 81 ? -1.496 12.010 -2.178 1.00 78.31 81 ASP A CA 1
ATOM 612 C C . ASP A 1 81 ? -1.243 12.591 -3.578 1.00 78.31 81 ASP A C 1
ATOM 614 O O . ASP A 1 81 ? -2.131 12.679 -4.433 1.00 78.31 81 ASP A O 1
ATOM 618 N N . VAL A 1 82 ? 0.017 12.932 -3.862 1.00 80.56 82 VAL A N 1
ATOM 619 C CA . VAL A 1 82 ? 0.419 13.462 -5.169 1.00 80.56 82 VAL A CA 1
ATOM 620 C C . VAL A 1 82 ? 0.106 12.487 -6.305 1.00 80.56 82 VAL A C 1
ATOM 622 O O . VAL A 1 82 ? -0.252 12.927 -7.393 1.00 80.56 82 VAL A O 1
ATOM 625 N N . TYR A 1 83 ? 0.206 11.176 -6.096 1.00 80.69 83 TYR A N 1
ATOM 626 C CA . TYR A 1 83 ? -0.121 10.153 -7.087 1.00 80.69 83 TYR A CA 1
ATOM 627 C C . TYR A 1 83 ? -1.622 9.982 -7.289 1.00 80.69 83 TYR A C 1
ATOM 629 O O . TYR A 1 83 ? -2.048 9.710 -8.415 1.00 80.69 83 TYR A O 1
ATOM 637 N N . TRP A 1 84 ? -2.426 10.229 -6.255 1.00 84.25 84 TRP A N 1
ATOM 638 C CA . TRP A 1 84 ? -3.873 10.331 -6.402 1.00 84.25 84 TRP A CA 1
ATOM 639 C C . TRP A 1 84 ? -4.274 11.572 -7.207 1.00 84.25 84 TRP A C 1
ATOM 641 O O . TRP A 1 84 ? -5.082 11.483 -8.138 1.00 84.25 84 TRP A O 1
ATOM 651 N N . GLN A 1 85 ? -3.691 12.727 -6.879 1.00 84.38 85 GLN A N 1
ATOM 652 C CA . GLN A 1 85 ? -3.997 14.007 -7.526 1.00 84.38 85 GLN A CA 1
ATOM 653 C C . GLN A 1 85 ? -3.468 14.088 -8.963 1.00 84.38 85 GLN A C 1
ATOM 655 O O . GLN A 1 85 ? -4.129 14.648 -9.833 1.00 84.38 85 GLN A O 1
ATOM 660 N N . SER A 1 86 ? -2.300 13.501 -9.234 1.00 84.62 86 SER A N 1
ATOM 661 C CA . SER A 1 86 ? -1.683 13.480 -10.569 1.00 84.62 86 SER A CA 1
ATOM 662 C C . SER A 1 86 ? -2.185 12.352 -11.475 1.00 84.62 86 SER A C 1
ATOM 664 O O . SER A 1 86 ? -1.726 12.246 -12.610 1.00 84.62 86 SER A O 1
ATOM 666 N N . GLY A 1 87 ? -3.121 11.518 -11.004 1.00 84.38 87 GLY A N 1
ATOM 667 C CA . GLY A 1 87 ? -3.704 10.433 -11.801 1.00 84.38 87 GLY A CA 1
ATOM 668 C C . GLY A 1 87 ? -2.739 9.280 -12.090 1.00 84.38 87 GLY A C 1
ATOM 669 O O . GLY A 1 87 ? -2.920 8.559 -13.065 1.00 84.38 87 GLY A O 1
ATOM 670 N N . VAL A 1 88 ? -1.702 9.114 -11.265 1.00 85.06 88 VAL A N 1
ATOM 671 C CA . VAL A 1 88 ? -0.783 7.967 -11.340 1.00 85.06 88 VAL A CA 1
ATOM 672 C C . VAL A 1 88 ? -1.451 6.714 -10.77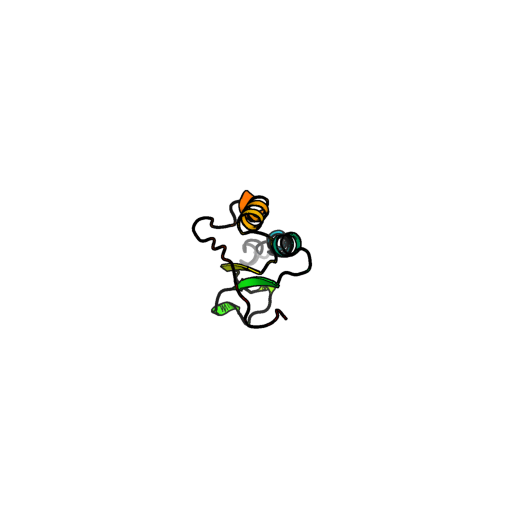9 1.00 85.06 88 VAL A C 1
ATOM 674 O O . VAL A 1 88 ? -1.215 5.616 -11.277 1.00 85.06 88 VAL A O 1
ATOM 677 N N . TRP A 1 89 ? -2.280 6.867 -9.744 1.00 83.94 89 TRP A N 1
ATOM 678 C CA . TRP A 1 89 ? -3.040 5.756 -9.179 1.00 83.94 89 TRP A CA 1
ATOM 679 C C . TRP A 1 89 ? -4.271 5.434 -10.013 1.00 83.94 89 TRP A C 1
ATOM 681 O O . TRP A 1 89 ? -5.091 6.302 -10.313 1.00 83.94 89 TRP A O 1
ATOM 691 N N . ASP A 1 90 ? -4.418 4.150 -10.327 1.00 86.75 90 ASP A N 1
ATOM 692 C CA . ASP A 1 90 ? -5.637 3.603 -10.904 1.00 86.75 90 ASP A CA 1
ATOM 693 C C . ASP A 1 90 ? -6.683 3.448 -9.790 1.00 86.75 90 ASP A C 1
ATOM 695 O O . ASP A 1 90 ? -6.626 2.525 -8.975 1.00 86.75 90 ASP A O 1
ATOM 699 N N . LYS A 1 91 ? -7.622 4.396 -9.733 1.00 87.62 91 LYS A N 1
ATOM 700 C CA . LYS A 1 91 ? -8.649 4.474 -8.683 1.00 87.62 91 LYS A CA 1
ATOM 701 C C . LYS A 1 91 ? -9.637 3.309 -8.738 1.00 87.62 91 LYS A C 1
ATOM 703 O O . LYS A 1 91 ? -10.211 2.971 -7.709 1.00 87.62 91 LYS A O 1
ATOM 708 N N . GLU A 1 92 ? -9.822 2.691 -9.904 1.00 90.50 92 GLU A N 1
ATOM 709 C CA . GLU A 1 92 ? -10.729 1.550 -10.076 1.00 90.50 92 GLU A CA 1
ATOM 710 C C . GLU A 1 92 ? -10.112 0.253 -9.548 1.00 90.50 92 GLU A C 1
ATOM 712 O O . GLU A 1 92 ? -10.824 -0.635 -9.082 1.00 90.50 92 GLU A O 1
ATOM 717 N N . LYS A 1 93 ? -8.780 0.153 -9.589 1.00 88.62 93 LYS A N 1
ATOM 718 C CA . LYS A 1 93 ? -8.028 -1.010 -9.093 1.00 88.62 93 LYS A CA 1
ATOM 719 C C . LYS A 1 93 ? -7.496 -0.835 -7.674 1.00 88.62 93 LYS A C 1
ATOM 721 O O . LYS A 1 93 ? -6.817 -1.726 -7.163 1.00 88.62 93 LYS A O 1
ATOM 726 N N . MET A 1 94 ? -7.769 0.300 -7.037 1.00 89.44 94 MET A N 1
ATOM 727 C CA . MET A 1 94 ? -7.300 0.569 -5.688 1.00 89.44 94 MET A CA 1
ATOM 728 C C . MET A 1 94 ? -8.094 -0.237 -4.655 1.00 89.44 94 MET A C 1
ATOM 730 O O . MET A 1 94 ? -9.322 -0.208 -4.632 1.00 89.44 94 MET A O 1
ATOM 734 N N . VAL A 1 95 ? -7.379 -0.914 -3.756 1.00 92.69 95 VAL A N 1
ATOM 735 C CA . VAL A 1 95 ? -7.969 -1.723 -2.685 1.00 92.69 95 VAL A CA 1
ATOM 736 C C . VAL A 1 95 ? -7.476 -1.212 -1.335 1.00 92.69 95 VAL A C 1
ATOM 738 O O . VAL A 1 95 ? -6.275 -1.153 -1.089 1.00 92.69 95 VAL A O 1
ATOM 741 N N . ILE A 1 96 ? -8.415 -0.850 -0.459 1.00 91.94 96 ILE A N 1
ATOM 742 C CA . ILE A 1 96 ? -8.155 -0.420 0.920 1.00 91.94 96 ILE A CA 1
ATOM 743 C C . ILE A 1 96 ? -9.001 -1.309 1.825 1.00 91.94 96 ILE A C 1
ATOM 745 O O . ILE A 1 96 ? -10.228 -1.284 1.725 1.00 91.94 96 ILE A O 1
ATOM 749 N N . LEU A 1 97 ? -8.358 -2.101 2.683 1.00 94.88 97 LEU A N 1
ATOM 750 C CA . LEU A 1 97 ? -9.026 -3.051 3.571 1.00 94.88 97 LEU A CA 1
ATOM 751 C C . LEU A 1 97 ? -8.398 -3.023 4.970 1.00 94.88 97 LEU A C 1
ATOM 753 O O . LEU A 1 97 ? -7.179 -2.873 5.079 1.00 94.88 97 LEU A O 1
ATOM 757 N N . PRO A 1 98 ? -9.195 -3.224 6.034 1.00 93.69 98 PRO A N 1
ATOM 758 C CA . PRO A 1 98 ? -8.663 -3.566 7.346 1.00 93.69 98 PRO A CA 1
ATOM 759 C C . PRO A 1 98 ? -7.934 -4.912 7.291 1.00 93.69 98 PRO A C 1
ATOM 761 O O . PRO A 1 98 ? -8.382 -5.841 6.616 1.00 93.69 98 PRO A O 1
ATOM 764 N N . ILE A 1 99 ? -6.839 -5.037 8.038 1.00 91.75 99 ILE A N 1
ATOM 765 C CA . ILE A 1 99 ? -6.065 -6.275 8.141 1.00 91.75 99 ILE A CA 1
ATOM 766 C C . ILE A 1 99 ? -5.804 -6.617 9.608 1.00 91.75 99 ILE A C 1
ATOM 768 O O . ILE A 1 99 ? -5.393 -5.764 10.391 1.0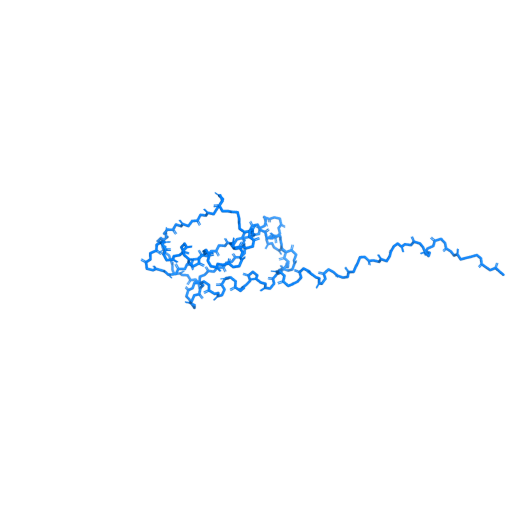0 91.75 99 ILE A O 1
ATOM 772 N N . PHE A 1 100 ? -6.021 -7.881 9.972 1.00 91.19 100 PHE A N 1
ATOM 773 C CA . PHE A 1 100 ? -5.581 -8.439 11.249 1.00 91.19 100 PHE A CA 1
ATOM 774 C C . PHE A 1 100 ? -4.289 -9.209 11.014 1.00 91.19 100 PHE A C 1
ATOM 776 O O . PHE A 1 100 ? -4.278 -10.227 10.320 1.00 91.19 100 PHE A O 1
ATOM 783 N N . LEU A 1 101 ? -3.189 -8.704 11.564 1.00 90.56 101 LEU A N 1
ATOM 784 C CA . LEU A 1 101 ? -1.885 -9.327 11.396 1.00 90.56 101 LEU A CA 1
ATOM 785 C C . LEU A 1 101 ? -1.733 -10.490 12.377 1.00 90.56 101 LEU A C 1
ATOM 787 O O . LEU A 1 101 ? -1.862 -10.318 13.586 1.00 90.56 101 LEU A O 1
ATOM 791 N N . ALA A 1 102 ? -1.436 -11.677 11.848 1.00 93.06 102 ALA A N 1
ATOM 792 C CA . ALA A 1 102 ? -1.134 -12.850 12.668 1.00 93.06 102 ALA A CA 1
ATOM 793 C C . ALA A 1 102 ? 0.257 -12.765 13.325 1.00 93.06 102 ALA A C 1
ATOM 795 O O . ALA A 1 102 ? 0.515 -13.431 14.324 1.00 93.06 102 ALA A O 1
ATOM 796 N N . THR A 1 103 ? 1.154 -11.952 12.765 1.00 91.69 103 THR A N 1
ATOM 797 C CA . THR A 1 103 ? 2.527 -11.750 13.236 1.00 91.69 103 THR A CA 1
ATOM 798 C C . THR A 1 103 ? 2.861 -10.266 13.279 1.00 91.69 103 THR A C 1
ATOM 800 O O . THR A 1 103 ? 2.242 -9.462 12.584 1.00 91.69 103 THR A O 1
ATOM 803 N N . GLN A 1 104 ? 3.866 -9.899 14.071 1.00 85.12 104 GLN A N 1
ATOM 804 C CA . GLN A 1 104 ? 4.393 -8.536 14.060 1.00 85.12 104 GLN A CA 1
ATOM 805 C C . GLN A 1 104 ? 5.008 -8.208 12.696 1.00 85.12 104 GLN A C 1
ATOM 807 O O . GLN A 1 104 ? 5.522 -9.090 12.003 1.00 85.12 104 GLN A O 1
ATOM 812 N N . LEU A 1 105 ? 4.918 -6.934 12.318 1.00 78.75 105 LEU A N 1
ATOM 813 C CA . LEU A 1 105 ? 5.649 -6.409 11.174 1.00 78.75 105 LEU A CA 1
ATOM 814 C C . LEU A 1 105 ? 7.151 -6.371 11.516 1.00 78.75 105 LEU A C 1
ATOM 816 O O . LEU A 1 105 ? 7.477 -6.116 12.678 1.00 78.75 105 LEU A O 1
ATOM 820 N N . PRO A 1 106 ? 8.033 -6.685 10.551 1.00 69.88 106 PRO A N 1
ATOM 821 C CA . PRO A 1 106 ? 9.480 -6.707 10.758 1.00 69.88 106 PRO A CA 1
ATOM 822 C C . PRO A 1 106 ? 10.070 -5.331 11.081 1.00 69.88 106 PRO A C 1
ATOM 824 O O . PRO A 1 106 ? 9.480 -4.311 10.657 1.00 69.88 106 PRO A O 1
#